Protein AF-A0A2I0D108-F1 (afdb_monomer)

Sequence (91 aa):
VKIAWNSDIPAFSYGGDSLADARAAKARIIQWLPAQATVPCTLLTQEGEVKGACEPAVKNELGKVVQFERVGFVKIDAVGPDGVVAYFTHK

pLDDT: mean 93.91, std 6.76, range [60.19, 98.75]

Mean predicted aligned error: 4.35 Å

Nearest PDB structures (foldseek):
  8t0a-assembly1_A  TM=3.730E-01  e=1.410E+00  Mus musculus
  2kma-assembly1_A  TM=4.268E-01  e=3.639E+00  Mus musculus
  8fse-assembly2_B  TM=3.725E-01  e=3.010E+00  Mus musculus
  2dzm-assembly1_A  TM=3.811E-01  e=2.338E+00  Homo sapiens
  1j8c-assembly1_A  TM=3.448E-01  e=1.502E+00  Homo sapiens

Foldseek 3Di:
DDFDDDDPRTDDDDDDDDPPVCVVVVHDDDDDDDPVFWFWEWEQEPVGIDTDTDGPCVLVQAQHWDADPPPGIWGFHDQDPNGTYIYHDGD

Structure (mmCIF, N/CA/C/O backbone):
data_AF-A0A2I0D108-F1
#
_entry.id   AF-A0A2I0D108-F1
#
loop_
_atom_site.group_PDB
_atom_site.id
_atom_site.type_symbol
_atom_site.label_atom_id
_atom_site.label_alt_id
_atom_site.label_comp_id
_atom_site.label_asym_id
_atom_site.label_entity_id
_atom_site.label_seq_id
_atom_site.pdbx_PDB_ins_code
_atom_site.Cartn_x
_atom_site.Cartn_y
_atom_site.Cartn_z
_atom_site.occupancy
_atom_site.B_iso_or_equiv
_atom_site.auth_seq_id
_atom_site.auth_comp_id
_atom_site.auth_asym_id
_atom_site.auth_atom_id
_atom_site.pdbx_PDB_model_num
ATOM 1 N N . VAL A 1 1 ? 18.665 2.420 -14.396 1.00 60.19 1 VAL A N 1
ATOM 2 C CA . VAL A 1 1 ? 17.436 2.946 -15.049 1.00 60.19 1 VAL A CA 1
ATOM 3 C C . VAL A 1 1 ? 17.630 4.433 -15.317 1.00 60.19 1 VAL A C 1
ATOM 5 O O . VAL A 1 1 ? 17.869 5.162 -14.363 1.00 60.19 1 VAL A O 1
ATOM 8 N N . LYS A 1 2 ? 17.634 4.877 -16.581 1.00 64.69 2 LYS A N 1
ATOM 9 C CA . LYS A 1 2 ? 17.638 6.314 -16.913 1.00 64.69 2 LYS A CA 1
ATOM 10 C C . LYS A 1 2 ? 16.183 6.782 -16.915 1.00 64.69 2 LYS A C 1
ATOM 12 O O . LYS A 1 2 ? 15.377 6.185 -17.618 1.00 64.69 2 LYS A O 1
ATOM 17 N N . ILE A 1 3 ? 15.846 7.783 -16.104 1.00 71.81 3 ILE A N 1
ATOM 18 C CA . ILE A 1 3 ? 14.514 8.397 -16.136 1.00 71.81 3 ILE A CA 1
ATOM 19 C C . ILE A 1 3 ? 14.485 9.290 -17.374 1.00 71.81 3 ILE A C 1
ATOM 21 O O . ILE A 1 3 ? 15.301 10.206 -17.485 1.00 71.81 3 ILE A O 1
ATOM 25 N N . ALA A 1 4 ? 13.613 8.968 -18.327 1.00 80.88 4 ALA A N 1
ATOM 26 C CA . ALA A 1 4 ? 13.310 9.869 -19.425 1.00 80.88 4 ALA A CA 1
ATOM 27 C C . ALA A 1 4 ? 12.364 10.955 -18.906 1.00 80.88 4 ALA A C 1
ATOM 29 O O . ALA A 1 4 ? 11.551 10.699 -18.022 1.00 80.88 4 ALA A O 1
ATOM 30 N N . TRP A 1 5 ? 12.472 12.158 -19.449 1.00 83.69 5 TRP A N 1
ATOM 31 C CA . TRP A 1 5 ? 11.648 13.294 -19.052 1.00 83.69 5 TRP A CA 1
ATOM 32 C C . TRP A 1 5 ? 10.918 13.822 -20.283 1.00 83.69 5 TRP A C 1
ATOM 34 O O . TRP A 1 5 ? 11.525 13.957 -21.345 1.00 83.69 5 TRP A O 1
ATOM 44 N N . ASN A 1 6 ? 9.623 14.094 -20.143 1.00 83.00 6 ASN A N 1
ATOM 45 C CA . ASN A 1 6 ? 8.831 14.856 -21.098 1.00 83.00 6 ASN A CA 1
ATOM 46 C C . ASN A 1 6 ? 8.492 16.194 -20.437 1.00 83.00 6 ASN A C 1
ATOM 48 O O . ASN A 1 6 ? 7.574 16.267 -19.617 1.00 83.00 6 ASN A O 1
ATOM 52 N N . SER A 1 7 ? 9.300 17.217 -20.725 1.00 86.62 7 SER A N 1
ATOM 53 C CA . SER A 1 7 ? 9.332 18.454 -19.934 1.00 86.62 7 SER A CA 1
ATOM 54 C C . SER A 1 7 ? 9.572 18.131 -18.448 1.00 86.62 7 SER A C 1
ATOM 56 O O . SER A 1 7 ? 10.576 17.494 -18.135 1.00 86.62 7 SER A O 1
ATOM 58 N N . ASP A 1 8 ? 8.651 18.496 -17.552 1.00 88.31 8 ASP A N 1
ATOM 59 C CA . ASP A 1 8 ? 8.761 18.257 -16.105 1.00 88.31 8 ASP A CA 1
ATOM 60 C C . ASP A 1 8 ? 8.141 16.924 -15.646 1.00 88.31 8 ASP A C 1
ATOM 62 O O . ASP A 1 8 ? 8.156 16.600 -14.457 1.00 88.31 8 ASP A O 1
ATOM 66 N N . ILE A 1 9 ? 7.588 16.127 -16.568 1.00 88.25 9 ILE A N 1
ATOM 67 C CA . ILE A 1 9 ? 6.930 14.859 -16.241 1.00 88.25 9 ILE A CA 1
ATOM 68 C C . ILE A 1 9 ? 7.894 13.700 -16.524 1.00 88.25 9 ILE A C 1
ATOM 70 O O . ILE A 1 9 ? 8.366 13.559 -17.657 1.00 88.25 9 ILE A O 1
ATOM 74 N N . PRO A 1 10 ? 8.179 12.826 -15.543 1.00 87.62 10 PRO A N 1
ATOM 75 C CA . PRO A 1 10 ? 8.951 11.624 -15.807 1.00 87.62 10 PRO A CA 1
ATOM 76 C C . PRO A 1 10 ? 8.165 10.690 -16.737 1.00 87.62 10 PRO A C 1
ATOM 78 O O . PRO A 1 10 ? 7.007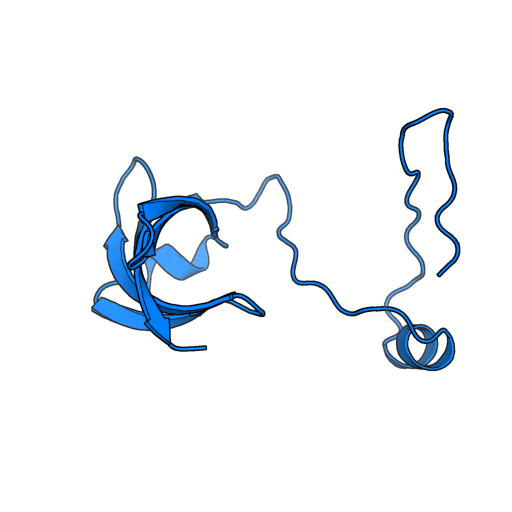 10.354 -16.492 1.00 87.62 10 PRO A O 1
ATOM 81 N N . ALA A 1 11 ? 8.816 10.259 -17.811 1.00 86.81 11 ALA A N 1
ATOM 82 C CA . ALA A 1 11 ? 8.307 9.272 -18.745 1.00 86.81 11 ALA A CA 1
ATOM 83 C C . ALA A 1 11 ? 8.836 7.883 -18.367 1.00 86.81 11 ALA A C 1
ATOM 85 O O . ALA A 1 11 ? 10.044 7.668 -18.220 1.00 86.81 11 ALA A O 1
ATOM 86 N N . PHE A 1 12 ? 7.918 6.927 -18.240 1.00 85.62 12 PHE A N 1
ATOM 87 C CA . PHE A 1 12 ? 8.223 5.538 -17.914 1.00 85.62 12 PHE A CA 1
ATOM 88 C C . PHE A 1 12 ? 7.915 4.642 -19.110 1.00 85.62 12 PHE A C 1
ATOM 90 O O . PHE A 1 12 ? 6.925 4.836 -19.811 1.00 85.62 12 PHE A O 1
ATOM 97 N N . SER A 1 13 ? 8.763 3.644 -19.327 1.00 87.31 13 SER A N 1
ATOM 98 C CA . SER A 1 13 ? 8.523 2.567 -20.285 1.00 87.31 13 SER A CA 1
ATOM 99 C C . SER A 1 13 ? 8.710 1.233 -19.582 1.00 87.31 13 SER A C 1
ATOM 101 O O . SER A 1 13 ? 9.484 1.114 -18.629 1.00 87.31 13 SER A O 1
ATOM 103 N N . TYR A 1 14 ? 7.963 0.236 -20.036 1.00 89.44 14 TYR A N 1
ATOM 104 C CA . TYR A 1 14 ? 8.103 -1.122 -19.546 1.00 89.44 14 TYR A CA 1
ATOM 105 C C . TYR A 1 14 ? 9.424 -1.723 -20.048 1.00 89.44 14 TYR A C 1
ATOM 107 O O . TYR A 1 14 ? 9.710 -1.695 -21.243 1.00 89.44 14 TYR A O 1
ATOM 115 N N . GLY A 1 15 ? 10.236 -2.232 -19.120 1.00 87.81 15 GLY A N 1
ATOM 116 C CA . GLY A 1 15 ? 11.587 -2.733 -19.392 1.00 87.81 15 GLY A CA 1
ATOM 117 C C . GLY A 1 15 ? 11.709 -4.255 -19.501 1.00 87.81 15 GLY A C 1
ATOM 118 O O . GLY A 1 15 ? 12.832 -4.739 -19.594 1.00 87.81 15 GLY A O 1
ATOM 119 N N . GLY A 1 16 ? 10.595 -4.997 -19.459 1.00 92.44 16 GLY A N 1
ATOM 120 C CA . GLY A 1 16 ? 10.577 -6.464 -19.382 1.00 92.44 16 GLY A CA 1
ATOM 121 C C . GLY A 1 16 ? 10.335 -7.010 -17.967 1.00 92.44 16 GLY A C 1
ATOM 122 O O . GLY A 1 16 ? 10.336 -6.260 -16.991 1.00 92.44 16 GLY A O 1
ATOM 123 N N . ASP A 1 17 ? 10.160 -8.332 -17.863 1.00 94.25 17 ASP A N 1
ATOM 124 C CA . ASP A 1 17 ? 9.852 -9.044 -16.604 1.00 94.25 17 ASP A CA 1
ATOM 125 C C . ASP A 1 17 ? 11.087 -9.654 -15.911 1.00 94.25 17 ASP A C 1
ATOM 127 O O . ASP A 1 17 ? 10.990 -10.260 -14.842 1.00 94.25 17 ASP A O 1
ATOM 131 N N . SER A 1 18 ? 12.274 -9.532 -16.511 1.00 94.75 18 SER A N 1
ATOM 132 C CA . SER A 1 18 ? 13.489 -10.182 -16.012 1.00 94.75 18 SER A CA 1
ATOM 133 C C . SER A 1 18 ? 14.042 -9.485 -14.768 1.00 94.75 18 SER A C 1
ATOM 135 O O . SER A 1 18 ? 14.650 -8.411 -14.826 1.00 94.75 18 SER A O 1
ATOM 137 N N . LEU A 1 19 ? 13.916 -10.148 -13.616 1.00 91.50 19 LEU A N 1
ATOM 138 C CA . LEU A 1 19 ? 14.555 -9.694 -12.379 1.00 91.50 19 LEU A CA 1
ATOM 139 C C . LEU A 1 19 ? 16.089 -9.667 -12.499 1.00 91.50 19 LEU A C 1
ATOM 141 O O . LEU A 1 19 ? 16.741 -8.833 -11.867 1.00 91.50 19 LEU A O 1
ATOM 145 N N . ALA A 1 20 ? 16.673 -10.567 -13.295 1.00 95.06 20 ALA A N 1
ATOM 146 C CA . ALA A 1 20 ? 18.112 -10.595 -13.536 1.00 95.06 20 ALA A CA 1
ATOM 147 C C . ALA A 1 20 ? 18.580 -9.314 -14.244 1.00 95.06 20 ALA A C 1
ATOM 149 O O . ALA A 1 20 ? 19.546 -8.692 -13.796 1.00 95.06 20 ALA A O 1
ATOM 150 N N . ASP A 1 21 ? 17.840 -8.863 -15.259 1.00 93.75 21 ASP A N 1
ATOM 151 C CA . ASP A 1 21 ? 18.155 -7.635 -15.996 1.00 93.75 21 ASP A CA 1
ATOM 152 C C . ASP A 1 21 ? 17.969 -6.398 -15.114 1.00 93.75 21 ASP A C 1
ATOM 154 O O . ASP A 1 21 ? 18.826 -5.510 -15.085 1.00 93.75 21 ASP A O 1
ATOM 158 N N . ALA A 1 22 ? 16.903 -6.369 -14.304 1.00 91.94 22 ALA A N 1
ATOM 159 C CA . ALA A 1 22 ? 16.685 -5.308 -13.323 1.00 91.94 22 ALA A CA 1
ATOM 160 C C . ALA A 1 22 ? 17.847 -5.208 -12.315 1.00 91.94 22 ALA A C 1
ATOM 162 O O . ALA A 1 22 ? 18.320 -4.106 -12.013 1.00 91.94 22 ALA A O 1
ATOM 163 N N . ARG A 1 23 ? 18.352 -6.351 -11.825 1.00 92.12 23 ARG A N 1
ATOM 164 C CA . ARG A 1 23 ? 19.518 -6.417 -10.926 1.00 92.12 23 ARG A CA 1
ATOM 165 C C . ARG A 1 23 ? 20.801 -5.958 -11.617 1.00 92.12 23 ARG A C 1
ATOM 167 O O . ARG A 1 23 ? 21.517 -5.134 -11.048 1.00 92.12 23 ARG A O 1
ATOM 174 N N . ALA A 1 24 ? 21.073 -6.429 -12.834 1.00 93.88 24 ALA A N 1
ATOM 175 C CA . ALA A 1 24 ? 22.241 -6.020 -13.618 1.00 93.88 24 ALA A CA 1
ATOM 176 C C . ALA A 1 24 ? 22.248 -4.503 -13.879 1.00 93.88 24 ALA A C 1
ATOM 178 O O . ALA A 1 24 ? 23.277 -3.840 -13.743 1.00 93.88 24 ALA A O 1
ATOM 179 N N . ALA A 1 25 ? 21.072 -3.927 -14.141 1.00 91.06 25 ALA A N 1
ATOM 180 C CA . ALA A 1 25 ? 20.873 -2.490 -14.312 1.00 91.06 25 ALA A CA 1
ATOM 181 C C . ALA A 1 25 ? 20.874 -1.684 -12.995 1.00 91.06 25 ALA A C 1
ATOM 183 O O . ALA A 1 25 ? 20.639 -0.467 -13.029 1.00 91.06 25 ALA A O 1
ATOM 184 N N . LYS A 1 26 ? 21.098 -2.341 -11.843 1.00 92.00 26 LYS A N 1
ATOM 185 C CA . LYS A 1 26 ? 21.030 -1.767 -10.487 1.00 92.00 26 LYS A CA 1
ATOM 186 C C . LYS A 1 26 ? 19.738 -0.973 -10.258 1.00 92.00 26 LYS A C 1
ATOM 188 O O . LYS A 1 26 ? 19.753 0.119 -9.685 1.00 92.00 26 LYS A O 1
ATOM 193 N N . ALA A 1 27 ? 18.621 -1.486 -10.773 1.00 90.12 27 ALA A N 1
ATOM 194 C CA . ALA A 1 27 ? 17.321 -0.856 -10.610 1.00 90.12 27 ALA A CA 1
ATOM 195 C C . ALA A 1 27 ? 16.908 -0.854 -9.131 1.00 90.12 27 ALA A C 1
ATOM 197 O O . ALA A 1 27 ? 17.133 -1.821 -8.403 1.00 90.12 27 ALA A O 1
ATOM 198 N N . ARG A 1 28 ? 16.293 0.244 -8.681 1.00 89.38 28 ARG A N 1
ATOM 199 C CA . ARG A 1 28 ? 15.693 0.306 -7.345 1.00 89.38 28 ARG A CA 1
ATOM 200 C C . ARG A 1 28 ? 14.367 -0.446 -7.369 1.00 89.38 28 ARG A C 1
ATOM 202 O O . ARG A 1 28 ? 13.528 -0.162 -8.218 1.00 89.38 28 ARG A O 1
ATOM 209 N N . ILE A 1 29 ? 14.180 -1.360 -6.422 1.00 89.88 29 ILE A N 1
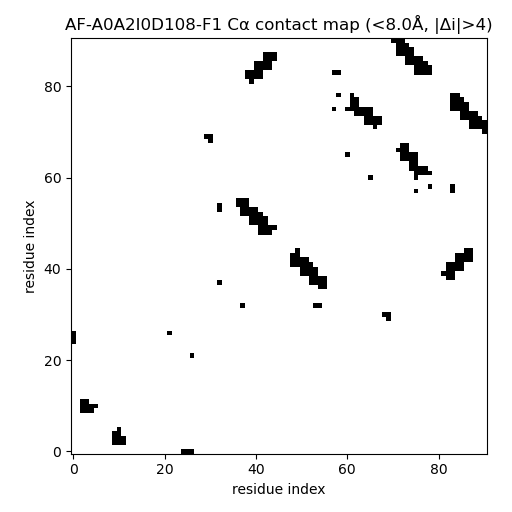ATOM 210 C CA . ILE A 1 29 ? 12.909 -2.061 -6.232 1.00 89.88 29 ILE A CA 1
ATOM 211 C C . ILE A 1 29 ? 11.967 -1.168 -5.423 1.00 89.88 29 ILE A C 1
ATOM 213 O O . ILE A 1 29 ? 12.344 -0.640 -4.372 1.00 89.88 29 ILE A O 1
ATOM 217 N N . ILE A 1 30 ? 10.752 -0.997 -5.933 1.00 91.81 30 ILE A N 1
ATOM 218 C CA . ILE A 1 30 ? 9.671 -0.248 -5.297 1.00 91.81 30 ILE A CA 1
ATOM 219 C C . ILE A 1 30 ? 8.425 -1.128 -5.225 1.00 91.81 30 ILE A C 1
ATOM 221 O O . ILE A 1 30 ? 8.208 -1.975 -6.089 1.00 91.81 30 ILE A O 1
ATOM 225 N N . GLN A 1 31 ? 7.610 -0.905 -4.204 1.00 93.62 31 GLN A N 1
ATOM 226 C CA . GLN A 1 31 ? 6.253 -1.420 -4.139 1.00 93.62 31 GLN A CA 1
ATOM 227 C C . GLN A 1 31 ? 5.332 -0.553 -5.006 1.00 93.62 31 GLN A C 1
ATOM 229 O O . GLN A 1 31 ? 5.526 0.662 -5.095 1.00 93.62 31 GLN A O 1
ATOM 234 N N . TRP A 1 32 ? 4.346 -1.171 -5.648 1.00 94.56 32 TRP A N 1
ATOM 235 C CA . TRP A 1 32 ? 3.369 -0.496 -6.499 1.00 94.56 32 TRP A CA 1
ATOM 236 C C . TRP A 1 32 ? 2.037 -1.251 -6.473 1.00 94.56 32 TRP A C 1
ATOM 238 O O . TRP A 1 32 ? 1.990 -2.417 -6.088 1.00 94.56 32 TRP A O 1
ATOM 248 N N . LEU A 1 33 ? 0.966 -0.577 -6.888 1.00 95.88 33 LEU A N 1
ATOM 249 C CA . LEU A 1 33 ? -0.365 -1.158 -7.052 1.00 95.88 33 LEU A CA 1
ATOM 250 C C . LEU A 1 33 ? -0.903 -0.809 -8.445 1.00 95.88 33 LEU A C 1
ATOM 252 O O . LEU A 1 33 ? -0.659 0.309 -8.915 1.00 95.88 33 LEU A O 1
ATOM 256 N N . PRO A 1 34 ? -1.659 -1.702 -9.108 1.00 95.19 34 PRO A N 1
ATOM 257 C CA . PRO A 1 34 ? -2.424 -1.328 -10.292 1.00 95.19 34 PRO A CA 1
ATOM 258 C C . PRO A 1 34 ? -3.469 -0.273 -9.916 1.00 95.19 34 PRO A C 1
ATOM 260 O O . PRO A 1 34 ? -4.204 -0.459 -8.950 1.00 95.19 34 PRO A O 1
ATOM 263 N N . ALA A 1 35 ? -3.578 0.811 -10.687 1.00 93.12 35 ALA A N 1
ATOM 264 C CA . ALA A 1 35 ? -4.458 1.939 -10.357 1.00 93.12 35 ALA A CA 1
ATOM 265 C C . ALA A 1 35 ? -5.933 1.522 -10.176 1.00 93.12 35 ALA A C 1
ATOM 267 O O . ALA A 1 35 ? -6.625 2.024 -9.293 1.00 93.12 35 ALA A O 1
ATOM 268 N N . GLN A 1 36 ? -6.387 0.553 -10.972 1.00 95.75 36 GLN A N 1
ATOM 269 C CA . GLN A 1 36 ? -7.737 -0.010 -10.935 1.00 95.75 36 GLN A CA 1
ATOM 270 C C . GLN A 1 36 ? -7.973 -1.034 -9.811 1.00 95.75 36 GLN A C 1
ATOM 272 O O . GLN A 1 36 ? -9.102 -1.477 -9.620 1.00 95.75 36 GLN A O 1
ATOM 277 N N . ALA A 1 37 ? -6.927 -1.442 -9.089 1.00 95.19 37 ALA A N 1
ATOM 278 C CA . ALA A 1 37 ? -6.986 -2.461 -8.045 1.00 95.19 37 ALA A CA 1
ATOM 279 C C . ALA A 1 37 ? -6.451 -1.890 -6.727 1.00 95.19 37 ALA A C 1
ATOM 281 O O . ALA A 1 37 ? -5.452 -2.357 -6.182 1.00 95.19 37 ALA A O 1
ATOM 282 N N . THR A 1 38 ? -7.124 -0.852 -6.232 1.00 96.94 38 THR A N 1
ATOM 283 C CA . THR A 1 38 ? -6.769 -0.166 -4.989 1.00 96.94 38 THR A CA 1
ATOM 284 C C . THR A 1 38 ? -7.945 -0.113 -4.019 1.00 96.94 38 THR A C 1
ATOM 286 O O . THR A 1 38 ? -9.111 -0.068 -4.411 1.00 96.94 38 THR A O 1
ATOM 289 N N . VAL A 1 39 ? -7.626 -0.126 -2.727 1.00 97.81 39 VAL A N 1
ATOM 290 C CA . VAL A 1 39 ? -8.559 0.122 -1.624 1.00 97.81 39 VAL A CA 1
ATOM 291 C C . VAL A 1 39 ? -8.033 1.318 -0.837 1.00 97.81 39 VAL A C 1
ATOM 293 O O . VAL A 1 39 ? -6.864 1.278 -0.445 1.00 97.81 39 VAL A O 1
ATOM 296 N N . PRO A 1 40 ? -8.841 2.364 -0.583 1.00 98.19 40 PRO A N 1
ATOM 297 C CA . PRO A 1 40 ? -8.421 3.469 0.271 1.00 98.19 40 PRO A CA 1
ATOM 298 C C . PRO A 1 40 ? -7.966 2.959 1.640 1.00 98.19 40 PRO A C 1
ATOM 300 O O . PRO A 1 40 ? -8.619 2.106 2.241 1.00 98.19 40 PRO A O 1
ATOM 303 N N . CYS A 1 41 ? -6.839 3.466 2.131 1.00 98.38 41 CYS A N 1
ATOM 304 C CA . CYS A 1 41 ? -6.293 3.081 3.424 1.00 98.38 41 CYS A CA 1
ATOM 305 C C . CYS A 1 41 ? -5.876 4.312 4.225 1.00 98.38 41 CYS A C 1
ATOM 307 O O . CYS A 1 41 ? -5.191 5.200 3.716 1.00 98.38 41 CYS A O 1
ATOM 309 N N . THR A 1 42 ? -6.255 4.334 5.500 1.00 98.69 42 THR A N 1
ATOM 310 C CA . THR A 1 42 ? -5.711 5.257 6.496 1.00 98.69 42 THR A CA 1
ATOM 311 C C . THR A 1 42 ? -4.804 4.475 7.434 1.00 98.69 42 THR A C 1
ATOM 313 O O . THR A 1 42 ? -5.262 3.570 8.129 1.00 98.69 42 THR A O 1
ATOM 316 N N . LEU A 1 43 ? -3.520 4.821 7.449 1.00 98.56 43 LEU A N 1
ATOM 317 C CA . LEU A 1 43 ? -2.548 4.290 8.393 1.00 98.56 43 LEU A CA 1
ATOM 318 C C . LEU A 1 43 ? -2.364 5.287 9.538 1.00 98.56 43 LEU A C 1
ATOM 320 O O . LEU A 1 43 ? -1.949 6.420 9.313 1.00 98.56 43 LEU A O 1
ATOM 324 N N . LEU A 1 44 ? -2.667 4.864 10.758 1.00 98.62 44 LEU A N 1
ATOM 325 C CA . LEU A 1 44 ? -2.480 5.657 11.967 1.00 98.62 44 LEU A CA 1
ATOM 326 C C . LEU A 1 44 ? -1.073 5.403 12.517 1.00 98.62 44 LEU A C 1
ATOM 328 O O . LEU A 1 44 ? -0.738 4.263 12.852 1.00 98.62 44 LEU A O 1
ATOM 332 N N . THR A 1 45 ? -0.247 6.446 12.590 1.00 97.69 45 THR A N 1
ATOM 333 C CA . THR A 1 45 ? 1.107 6.410 13.166 1.00 97.69 45 THR A CA 1
ATOM 334 C C . THR A 1 45 ? 1.196 7.322 14.392 1.00 97.69 45 THR A C 1
ATOM 336 O O . THR A 1 45 ? 0.240 8.019 14.735 1.00 97.69 45 THR A O 1
ATOM 339 N N . GLN A 1 46 ? 2.340 7.314 15.083 1.00 96.50 46 GLN A N 1
ATOM 340 C CA . GLN A 1 46 ? 2.573 8.195 16.236 1.00 96.50 46 GLN A CA 1
ATOM 341 C C . GLN A 1 46 ? 2.626 9.678 15.833 1.00 96.50 46 GLN A C 1
ATOM 343 O O . GLN A 1 46 ? 2.309 10.554 16.632 1.00 96.50 46 GLN A O 1
ATOM 348 N N . GLU A 1 47 ? 3.003 9.953 14.588 1.00 96.38 47 GLU A N 1
ATOM 349 C CA . GLU A 1 47 ? 3.132 11.287 14.002 1.00 96.38 47 GLU A CA 1
ATOM 350 C C . GLU A 1 47 ? 1.819 11.797 13.389 1.00 96.38 47 GLU A C 1
ATOM 352 O O . GLU A 1 47 ? 1.729 12.969 13.023 1.00 96.38 47 GLU A O 1
ATOM 357 N N . GLY A 1 48 ? 0.803 10.936 13.275 1.00 97.44 48 GLY A N 1
ATOM 358 C CA . GLY A 1 48 ? -0.515 11.275 12.747 1.00 97.44 48 GLY A CA 1
ATOM 359 C C . GLY A 1 48 ? -1.020 10.289 11.698 1.00 97.44 48 GLY A C 1
ATOM 360 O O . GLY A 1 48 ? -0.585 9.142 11.609 1.00 97.44 48 GLY A O 1
ATOM 361 N N . GLU A 1 49 ? -1.991 10.734 10.903 1.00 98.12 49 GLU A N 1
ATOM 362 C CA . GLU A 1 49 ? -2.597 9.902 9.865 1.00 98.12 49 GLU A CA 1
ATOM 363 C C . GLU A 1 49 ? -1.834 9.987 8.543 1.00 98.12 49 GLU A C 1
ATOM 365 O O . GLU A 1 49 ? -1.555 11.071 8.029 1.00 98.12 49 GLU A O 1
ATOM 370 N N . VAL A 1 50 ? -1.600 8.832 7.925 1.00 98.12 50 VAL A N 1
ATOM 371 C CA . VAL A 1 50 ? -1.094 8.712 6.558 1.00 98.12 50 VAL A CA 1
ATOM 372 C C . VAL A 1 50 ? -2.202 8.143 5.677 1.00 98.12 50 VAL A C 1
ATOM 374 O O . VAL A 1 50 ? -2.646 7.009 5.859 1.00 98.12 50 VAL A O 1
ATOM 377 N N . LYS A 1 51 ? -2.662 8.933 4.702 1.00 98.00 51 LYS A N 1
ATOM 378 C CA . LYS A 1 51 ? -3.650 8.499 3.704 1.00 98.00 51 LYS A CA 1
ATOM 379 C C . LYS A 1 51 ? -2.945 7.862 2.509 1.00 98.00 51 LYS A C 1
ATOM 381 O O . LYS A 1 51 ? -1.948 8.387 2.018 1.00 98.00 51 LYS A O 1
ATOM 386 N N . GLY A 1 52 ? -3.478 6.748 2.023 1.00 96.38 52 GLY A N 1
ATOM 387 C CA . GLY A 1 52 ? -2.921 6.023 0.888 1.00 96.38 52 GLY A CA 1
ATOM 388 C C . GLY A 1 52 ? -3.866 4.952 0.359 1.00 96.38 52 GLY A C 1
ATOM 389 O O . GLY A 1 52 ? -5.087 5.057 0.484 1.00 96.38 52 GLY A O 1
ATOM 390 N N . ALA A 1 53 ? -3.286 3.916 -0.240 1.00 97.25 53 ALA A N 1
ATOM 391 C CA . ALA A 1 53 ? -4.020 2.795 -0.801 1.00 97.25 53 ALA A CA 1
ATOM 392 C C . ALA A 1 53 ? -3.323 1.462 -0.514 1.00 97.25 53 ALA A C 1
ATOM 394 O O . ALA A 1 53 ? -2.096 1.395 -0.436 1.00 97.25 53 ALA A O 1
ATOM 395 N N . CYS A 1 54 ? -4.125 0.407 -0.414 1.00 97.31 54 CYS A N 1
ATOM 396 C CA . CYS A 1 54 ? -3.693 -0.979 -0.282 1.00 97.31 54 CYS A CA 1
ATOM 397 C C . CYS A 1 54 ? -4.216 -1.823 -1.446 1.00 97.31 54 CYS A C 1
ATOM 399 O O . CYS A 1 54 ? -5.162 -1.438 -2.140 1.00 97.31 54 CYS A O 1
ATOM 401 N N . GLU A 1 55 ? -3.627 -3.001 -1.636 1.00 97.25 55 GLU A N 1
ATOM 402 C CA . GLU A 1 55 ? -4.196 -4.016 -2.521 1.00 97.25 55 GLU A CA 1
ATOM 403 C C . GLU A 1 55 ? -5.521 -4.574 -1.963 1.00 97.25 55 GLU A C 1
ATOM 405 O O . GLU A 1 55 ? -5.708 -4.600 -0.744 1.00 97.25 55 GLU A O 1
ATOM 410 N N . PRO A 1 56 ? -6.438 -5.083 -2.808 1.00 97.06 56 PRO A N 1
ATOM 411 C CA . PRO A 1 56 ? -7.743 -5.577 -2.364 1.00 97.06 56 PRO A CA 1
ATOM 412 C C . PRO A 1 56 ? -7.700 -6.698 -1.323 1.00 97.06 56 PRO A C 1
ATOM 414 O O . PRO A 1 56 ? -8.624 -6.801 -0.513 1.00 97.06 56 PRO A O 1
ATOM 417 N N . ALA A 1 57 ? -6.636 -7.508 -1.316 1.00 96.81 57 ALA A N 1
ATOM 418 C CA . ALA A 1 57 ? -6.474 -8.627 -0.391 1.00 96.81 57 ALA A CA 1
ATOM 419 C C . ALA A 1 57 ? -6.494 -8.194 1.085 1.00 96.81 57 ALA A C 1
ATOM 421 O O . ALA A 1 57 ? -6.962 -8.958 1.928 1.00 96.81 57 ALA A O 1
ATOM 422 N N . VAL A 1 58 ? -6.105 -6.947 1.391 1.00 97.50 58 VAL A N 1
ATOM 423 C CA . VAL A 1 58 ? -6.090 -6.404 2.761 1.00 97.50 58 VAL A CA 1
ATOM 424 C C . VAL A 1 58 ? -7.450 -6.503 3.465 1.00 97.50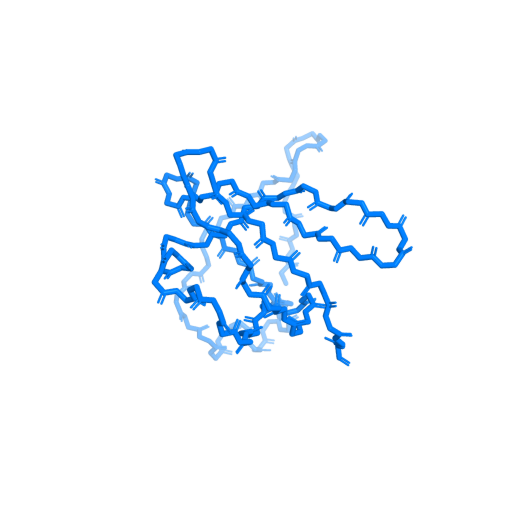 58 VAL A C 1
ATOM 426 O O . VAL A 1 58 ? -7.513 -6.613 4.688 1.00 97.50 58 VAL A O 1
ATOM 429 N N . LYS A 1 59 ? -8.558 -6.510 2.706 1.00 97.31 59 LYS A N 1
ATOM 430 C CA . LYS A 1 59 ? -9.920 -6.616 3.255 1.00 97.31 59 LYS A CA 1
ATOM 431 C C . LYS A 1 59 ? -10.159 -7.927 4.015 1.00 97.31 59 LYS A C 1
ATOM 433 O O . LYS A 1 59 ? -11.048 -7.979 4.857 1.00 97.31 59 LYS A O 1
ATOM 438 N N . ASN A 1 60 ? -9.357 -8.958 3.747 1.00 98.06 60 ASN A N 1
ATOM 439 C CA . ASN A 1 60 ? -9.446 -10.268 4.396 1.00 98.06 60 ASN A CA 1
ATOM 440 C C . ASN A 1 60 ? -8.518 -10.405 5.616 1.00 98.06 60 ASN A C 1
ATOM 442 O O . ASN A 1 60 ? -8.451 -11.470 6.232 1.00 98.06 60 ASN A O 1
ATOM 446 N N . GLU A 1 61 ? -7.794 -9.342 5.970 1.00 98.38 61 GLU A N 1
ATOM 447 C CA . GLU A 1 61 ? -6.758 -9.370 7.004 1.00 98.38 61 GLU A CA 1
ATOM 448 C C . GLU A 1 61 ? -7.195 -8.696 8.316 1.00 98.38 61 GLU A C 1
ATOM 450 O O . GLU A 1 61 ? -6.361 -8.421 9.176 1.00 98.38 61 GLU A O 1
ATOM 455 N N . LEU A 1 62 ? -8.500 -8.447 8.497 1.00 98.56 62 LEU A N 1
ATOM 456 C CA . LEU A 1 62 ? -9.057 -7.823 9.703 1.00 98.56 62 LEU A CA 1
ATOM 457 C C . LEU A 1 62 ? -8.559 -8.507 10.987 1.00 98.56 62 LEU A C 1
ATOM 459 O O . LEU A 1 62 ? -8.659 -9.723 11.150 1.00 98.56 62 LEU A O 1
ATOM 463 N N . GLY A 1 63 ? -8.034 -7.702 11.911 1.00 98.50 63 GLY A N 1
ATOM 464 C CA . GLY A 1 63 ? -7.502 -8.133 13.201 1.00 98.50 63 GLY A CA 1
ATOM 465 C C . GLY A 1 63 ? -6.061 -8.650 13.163 1.00 98.50 63 GLY A C 1
ATOM 466 O O . GLY A 1 63 ? -5.460 -8.812 14.227 1.00 98.50 63 GLY A O 1
ATOM 467 N N . LYS A 1 64 ? -5.481 -8.884 11.981 1.00 98.69 64 LYS A N 1
ATOM 468 C CA . LYS A 1 64 ? -4.123 -9.421 11.836 1.00 98.69 64 LYS A CA 1
ATOM 469 C C . LYS A 1 64 ? -3.081 -8.316 11.724 1.00 98.69 64 LYS A C 1
ATOM 471 O O . LYS A 1 64 ? -3.372 -7.191 11.317 1.00 98.69 64 LYS A O 1
ATOM 476 N N . VAL A 1 65 ? -1.843 -8.678 12.058 1.00 98.56 65 VAL A N 1
ATOM 477 C CA . VAL A 1 65 ? -0.654 -7.880 11.754 1.00 98.56 65 VAL A CA 1
ATOM 478 C C . VAL A 1 65 ? -0.074 -8.363 10.429 1.00 98.56 65 VAL A C 1
ATOM 480 O O . VAL A 1 65 ? 0.235 -9.545 10.290 1.00 98.56 65 VAL A O 1
ATOM 483 N N . VAL A 1 66 ? 0.068 -7.457 9.467 1.00 98.31 66 VAL A N 1
ATOM 484 C CA . VAL A 1 66 ? 0.598 -7.724 8.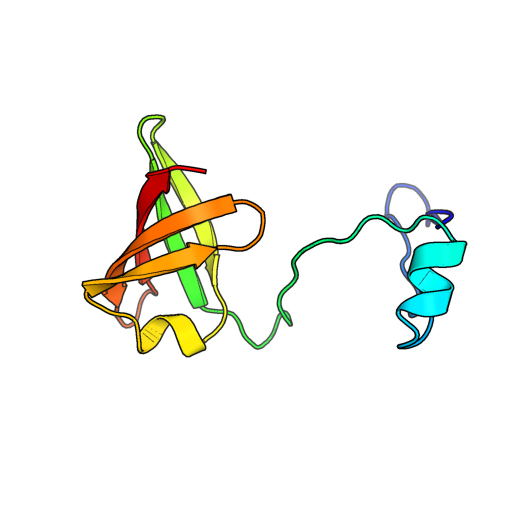124 1.00 98.31 66 VAL A CA 1
ATOM 485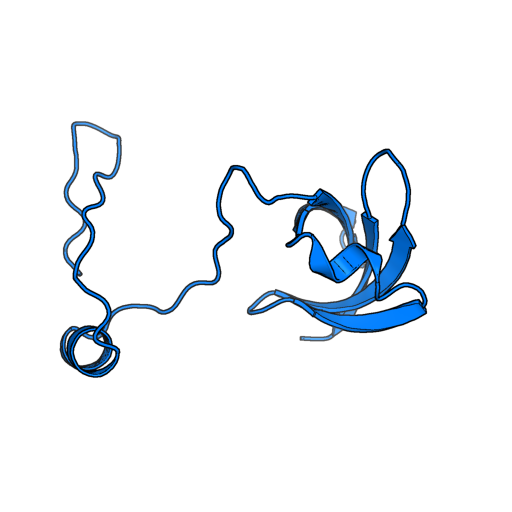 C C . VAL A 1 66 ? 1.730 -6.758 7.800 1.00 98.31 66 VAL A C 1
ATOM 487 O O . VAL A 1 66 ? 1.837 -5.686 8.396 1.00 98.31 66 VAL A O 1
ATOM 490 N N . GLN A 1 67 ? 2.589 -7.126 6.854 1.00 98.19 67 GLN A N 1
ATOM 491 C CA . GLN A 1 67 ? 3.663 -6.256 6.390 1.00 98.19 67 GLN A CA 1
ATOM 492 C C . GLN A 1 67 ? 3.188 -5.425 5.198 1.00 98.19 67 GLN A C 1
ATOM 494 O O . GLN A 1 67 ? 2.835 -5.964 4.154 1.00 98.19 67 GLN A O 1
ATOM 499 N N . PHE A 1 68 ? 3.222 -4.102 5.331 1.00 97.25 68 PHE A N 1
ATOM 500 C CA . PHE A 1 68 ? 3.138 -3.201 4.189 1.00 97.25 68 PHE A CA 1
ATOM 501 C C . PHE A 1 68 ? 4.543 -2.986 3.638 1.00 97.25 68 PHE A C 1
ATOM 503 O O . PHE A 1 68 ? 5.409 -2.394 4.293 1.00 97.25 68 PHE A O 1
ATOM 510 N N . GLU A 1 69 ? 4.779 -3.486 2.426 1.00 96.88 69 GLU A N 1
ATOM 511 C CA . GLU A 1 69 ? 6.109 -3.527 1.826 1.00 96.88 69 G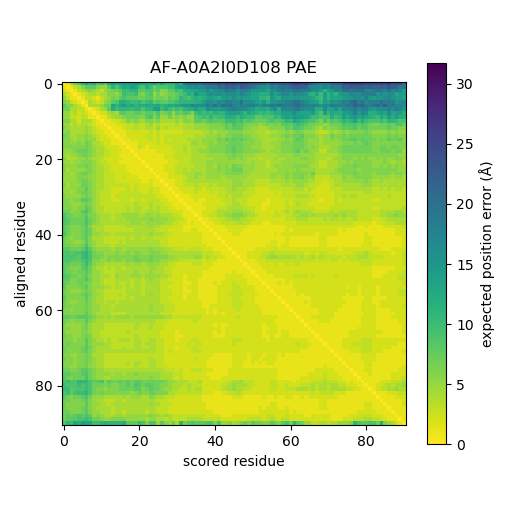LU A CA 1
ATOM 512 C C . GLU A 1 69 ? 6.780 -2.151 1.787 1.00 96.88 69 GLU A C 1
ATOM 514 O O . GLU A 1 69 ? 6.233 -1.168 1.282 1.00 96.88 69 GLU A O 1
ATOM 519 N N . ARG A 1 70 ? 8.000 -2.090 2.340 1.00 95.12 70 ARG A N 1
ATOM 520 C CA . ARG A 1 70 ? 8.833 -0.877 2.495 1.00 95.12 70 ARG A CA 1
ATOM 521 C C . ARG A 1 70 ? 8.207 0.252 3.339 1.00 95.12 70 ARG A C 1
ATOM 523 O O . ARG A 1 70 ? 8.819 1.320 3.454 1.00 95.12 70 ARG A O 1
ATOM 530 N N . VAL A 1 71 ? 7.060 0.011 3.974 1.00 95.94 71 VAL A N 1
ATOM 531 C CA . VAL A 1 71 ? 6.416 0.900 4.954 1.00 95.94 71 VAL A CA 1
ATOM 532 C C . VAL A 1 71 ? 6.691 0.392 6.371 1.00 95.94 71 VAL A C 1
ATOM 534 O O . VAL A 1 71 ? 7.344 1.099 7.134 1.00 95.94 71 VAL A O 1
ATOM 537 N N . GLY A 1 72 ? 6.277 -0.840 6.685 1.00 97.00 72 GLY A N 1
ATOM 538 C CA . GLY A 1 7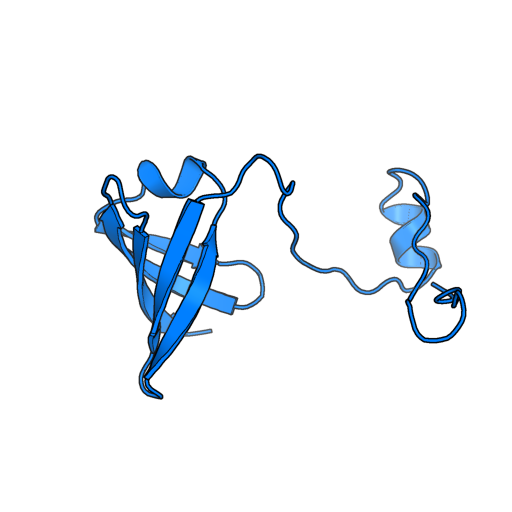2 ? 6.446 -1.493 7.988 1.00 97.00 72 GLY A CA 1
ATOM 539 C C . GLY A 1 72 ? 5.308 -2.469 8.301 1.00 97.00 72 GLY A C 1
ATOM 540 O O . GLY A 1 72 ? 4.434 -2.704 7.467 1.00 97.00 72 GLY A O 1
ATOM 541 N N . PHE A 1 73 ? 5.310 -3.039 9.502 1.00 98.50 73 PHE A N 1
ATOM 542 C CA . PHE A 1 73 ? 4.248 -3.915 9.992 1.00 98.50 73 PHE A CA 1
ATOM 543 C C . PHE A 1 73 ? 3.078 -3.098 10.542 1.00 98.50 73 PHE A C 1
ATOM 545 O O . PHE A 1 73 ? 3.270 -2.141 11.300 1.00 98.50 73 PHE A O 1
ATOM 552 N N . VAL A 1 74 ? 1.855 -3.496 10.206 1.00 98.62 74 VAL A N 1
ATOM 553 C CA . VAL A 1 74 ? 0.626 -2.791 10.583 1.00 98.62 74 VAL A CA 1
ATOM 554 C C . VAL A 1 74 ? -0.434 -3.777 11.062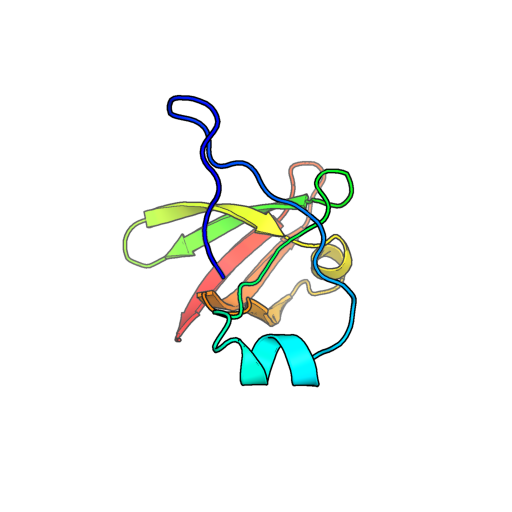 1.00 98.62 74 VAL A C 1
ATOM 556 O O . VAL A 1 74 ? -0.530 -4.880 10.533 1.00 98.62 74 VAL A O 1
ATOM 559 N N . LYS A 1 75 ? -1.252 -3.389 12.043 1.00 98.62 75 LYS A N 1
ATOM 560 C CA . LYS A 1 75 ? -2.449 -4.141 12.440 1.00 98.62 75 LYS A CA 1
ATOM 561 C C . LYS A 1 75 ? -3.662 -3.604 11.687 1.00 98.62 75 LYS A C 1
ATOM 563 O O . LYS A 1 75 ? -3.949 -2.414 11.796 1.00 98.62 75 LYS A O 1
ATOM 568 N N . ILE A 1 76 ? -4.388 -4.461 10.973 1.00 98.75 76 ILE A N 1
ATOM 569 C CA . ILE A 1 76 ? -5.643 -4.080 10.310 1.00 98.75 76 ILE A CA 1
ATOM 570 C C . ILE A 1 76 ? -6.756 -4.031 11.355 1.00 98.75 76 ILE A C 1
ATOM 572 O O . ILE A 1 76 ? -7.078 -5.048 11.968 1.00 98.75 76 ILE A O 1
ATOM 576 N N . ASP A 1 77 ? -7.328 -2.853 11.571 1.00 98.56 77 ASP A N 1
ATOM 577 C CA . ASP A 1 77 ? -8.266 -2.605 12.669 1.00 98.56 77 ASP A CA 1
ATOM 578 C C . ASP A 1 77 ? -9.714 -2.487 12.195 1.00 98.56 77 ASP A C 1
ATOM 580 O O . ASP A 1 77 ? -10.615 -3.027 12.832 1.00 98.56 77 ASP A O 1
ATOM 584 N N . ALA A 1 78 ? -9.934 -1.880 11.026 1.00 98.44 78 ALA A N 1
ATOM 585 C CA . ALA A 1 78 ? -11.259 -1.781 10.425 1.00 98.44 78 ALA A CA 1
ATOM 586 C C . ALA A 1 78 ? -11.221 -2.018 8.914 1.00 98.44 78 ALA A C 1
ATOM 588 O O . ALA A 1 78 ? -10.311 -1.566 8.219 1.00 98.44 78 ALA A O 1
ATOM 589 N N . VAL A 1 79 ? -12.255 -2.691 8.408 1.00 98.31 79 VAL A N 1
ATOM 590 C CA . VAL A 1 79 ? -12.526 -2.882 6.979 1.00 98.31 79 VAL A CA 1
ATOM 591 C C . VAL A 1 79 ? -13.985 -2.509 6.731 1.00 98.31 79 VAL A C 1
ATOM 593 O O . VAL A 1 79 ? -14.877 -3.045 7.387 1.00 98.31 79 VAL A O 1
ATOM 596 N N . GLY A 1 80 ? -14.235 -1.599 5.792 1.00 96.56 80 GLY A N 1
ATOM 597 C CA . GLY A 1 80 ? -15.575 -1.093 5.500 1.00 96.56 80 GLY A CA 1
ATOM 598 C C . GLY A 1 80 ? -15.742 -0.586 4.063 1.00 96.56 80 GLY A C 1
ATOM 599 O O . GLY A 1 80 ? -14.827 -0.724 3.243 1.00 96.56 80 GLY A O 1
ATOM 600 N N . PRO A 1 81 ? -16.914 -0.007 3.734 1.00 94.31 81 PRO A N 1
ATOM 601 C CA . PRO A 1 81 ? -17.195 0.527 2.399 1.00 94.31 81 PRO A CA 1
ATOM 602 C C . PRO A 1 81 ? -16.235 1.659 2.004 1.00 94.31 81 PRO A C 1
ATOM 604 O O . PRO A 1 81 ? -15.840 1.736 0.843 1.00 94.31 81 PRO A O 1
ATOM 607 N N . ASP A 1 82 ? -15.795 2.464 2.974 1.00 94.06 82 ASP A N 1
ATOM 608 C CA . ASP A 1 82 ? -14.898 3.607 2.754 1.00 94.06 82 ASP A CA 1
ATOM 609 C C . ASP A 1 82 ? -13.408 3.226 2.714 1.00 94.06 82 ASP A C 1
ATOM 611 O O . ASP A 1 82 ? -12.551 4.080 2.487 1.00 94.06 82 ASP A O 1
ATOM 615 N N . GLY A 1 83 ? -13.079 1.944 2.917 1.00 97.25 83 GLY A N 1
ATOM 616 C CA . GLY A 1 83 ? -11.712 1.434 2.867 1.00 97.25 83 GLY A CA 1
ATOM 617 C C . GLY A 1 83 ? -11.267 0.735 4.148 1.00 97.25 83 GLY A C 1
ATOM 618 O O . GLY A 1 83 ? -12.054 0.066 4.820 1.00 97.25 83 GLY A O 1
ATOM 619 N N . VAL A 1 84 ? -9.972 0.847 4.443 1.00 98.56 84 VAL A N 1
ATOM 620 C CA . VAL A 1 84 ? -9.311 0.185 5.573 1.00 98.56 84 VAL A CA 1
ATOM 621 C C . VAL A 1 84 ? -8.661 1.194 6.511 1.00 98.56 84 VAL A C 1
ATOM 623 O O . VAL A 1 84 ? -8.079 2.188 6.075 1.00 98.56 84 VAL A O 1
ATOM 626 N N . VAL A 1 85 ? -8.731 0.906 7.809 1.00 98.69 85 VAL A N 1
ATOM 627 C CA . VAL A 1 85 ? -7.944 1.586 8.842 1.00 98.69 85 VAL A CA 1
ATOM 628 C C . VAL A 1 85 ? -6.956 0.592 9.434 1.00 98.69 85 VAL A C 1
ATOM 630 O O . VAL A 1 85 ? -7.330 -0.522 9.813 1.00 98.69 85 VAL A O 1
ATOM 633 N N . ALA A 1 86 ? -5.692 0.995 9.506 1.00 98.69 86 ALA A N 1
ATOM 634 C CA . ALA A 1 86 ? -4.621 0.198 10.081 1.00 98.69 86 ALA A CA 1
ATOM 635 C C . ALA A 1 86 ? -3.810 1.020 11.087 1.00 98.69 86 ALA A C 1
ATOM 637 O O . ALA A 1 86 ? -3.620 2.220 10.903 1.00 98.69 86 ALA A O 1
ATOM 638 N N . TYR A 1 87 ? -3.289 0.366 12.122 1.00 98.69 87 TYR A N 1
ATOM 639 C CA . TYR A 1 87 ? -2.357 0.965 13.078 1.00 98.69 87 TYR A CA 1
ATOM 640 C C . TYR A 1 87 ? -0.932 0.532 12.757 1.00 98.69 87 TYR A C 1
ATOM 642 O O . TYR A 1 87 ? -0.649 -0.665 12.656 1.00 98.69 87 TYR A O 1
ATOM 650 N N . PHE A 1 88 ? -0.027 1.498 12.615 1.00 98.56 88 PHE A N 1
ATOM 651 C CA . PHE A 1 88 ? 1.392 1.216 12.462 1.00 98.56 88 PHE A CA 1
ATOM 652 C C . PHE A 1 88 ? 1.955 0.585 13.736 1.00 98.56 88 PHE A C 1
ATOM 654 O O . PHE A 1 88 ? 1.611 0.991 14.845 1.00 98.56 88 PHE A O 1
ATOM 661 N N . THR A 1 89 ? 2.827 -0.408 13.569 1.00 97.69 89 THR A N 1
ATOM 662 C CA . THR A 1 89 ? 3.485 -1.082 14.693 1.00 97.69 89 THR A CA 1
ATOM 663 C C . THR A 1 89 ? 4.972 -0.737 14.735 1.00 97.69 89 THR A C 1
ATOM 665 O O . THR A 1 89 ? 5.403 0.007 15.607 1.00 97.69 89 THR A O 1
ATOM 668 N N . HIS A 1 90 ? 5.755 -1.247 13.787 1.00 96.62 90 HIS A N 1
ATOM 669 C CA . HIS A 1 90 ? 7.203 -1.077 13.693 1.00 96.62 90 HIS A CA 1
ATOM 670 C C . HIS A 1 90 ? 7.674 -1.289 12.246 1.00 96.62 90 HIS A C 1
ATOM 672 O O . HIS A 1 90 ? 6.894 -1.698 11.382 1.00 96.62 90 HIS A O 1
ATOM 678 N N . LYS A 1 91 ? 8.949 -1.008 11.978 1.00 91.12 91 LYS A N 1
ATOM 679 C CA . LYS A 1 91 ? 9.585 -1.152 10.666 1.00 91.12 91 LYS A CA 1
ATOM 680 C C . LYS A 1 91 ? 10.878 -1.942 10.771 1.00 91.12 91 LYS A C 1
ATOM 682 O O . LYS A 1 91 ? 11.582 -1.745 11.784 1.00 91.12 91 LYS A O 1
#

Secondary structure (DSSP, 8-state):
-PPEEETTEEE-----S-HHHHHHTTPPP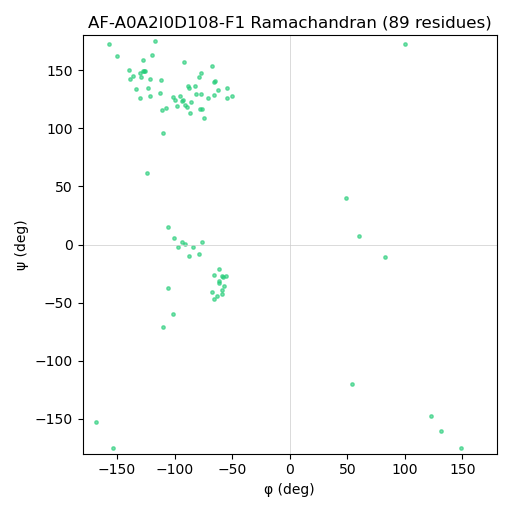-----TTS-EEEEEEETTEEEEEEE-GGGGG-TT-EEEETTTEEEEEEEEETTEEEEEEEE-

Radius of gyration: 16.36 Å; Cα contacts (8 Å, |Δi|>4): 132; chains: 1; bounding box: 39×29×37 Å

Solvent-accessible surface area (backbone atoms only — not comparable to full-atom values): 5728 Å² total; per-residue (Å²): 108,84,83,42,65,59,85,94,43,79,49,86,76,90,86,76,87,54,64,67,58,40,55,76,52,65,49,83,88,77,81,84,72,59,87,92,48,61,32,46,28,40,38,40,48,98,93,43,80,44,80,52,70,39,57,65,72,61,68,78,38,68,75,37,76,47,77,44,79,99,70,28,34,29,34,30,72,44,71,56,96,87,25,35,35,28,39,59,74,53,115